Protein AF-A0A936PVN2-F1 (afdb_monomer_lite)

Secondary structure (DSSP, 8-state):
--HHHHHHHHHT--HHHHHHHHHHHHHHGGGHHHHHHHHHHHHHT-HHHHTT-S-HHHHHHHHHHHHHHHHHHHH---SHHHHHHHHHHHHHHHHHSGGGTGGG-S-PPPP------PPPPPPPPPP-----------

Foldseek 3Di:
DQPLVVVCVVVVNDPVNLVVLQVCLVVCLVCLLVVLVVVVVVQVVQPLQPVLDPDVVRSVVVSVVSSVVVSDVRNDDSDSVVVVVVVVVVVCCVVRHDVVRVPPDDDDDPDPDDDDDDDDDDDDDDDDDDDDDDDDDD

pLDDT: mean 78.58, std 23.2, range [35.94, 98.25]

Sequence (138 aa):
MDTIREMMDYVGFGAADGEALQALLPFADPVLPMIADRFYEAIDRSPGARRVFVNDAQIQRLKVSMQIWLRQLLEGPWDTAYWERRRSIGRTHVRGGPARALHVHRHEPPARGARGHRPQEPPRRARLGHLPRRRPGV

Radius of gyration: 30.16 Å; chains: 1; bounding box: 71×82×43 Å

Structure (mmCIF, N/CA/C/O backbone):
data_AF-A0A936PVN2-F1
#
_entry.id   AF-A0A936PVN2-F1
#
loop_
_atom_site.group_PDB
_atom_site.id
_atom_site.type_symbol
_atom_site.label_atom_id
_atom_site.label_alt_id
_atom_site.label_comp_id
_atom_site.label_asym_id
_atom_site.label_entity_id
_atom_site.label_seq_id
_atom_site.pdbx_PDB_ins_code
_atom_site.Cartn_x
_atom_site.Cartn_y
_atom_site.Cartn_z
_atom_site.occupancy
_atom_site.B_iso_or_equiv
_atom_site.auth_seq_id
_atom_site.auth_comp_id
_atom_site.auth_asym_id
_atom_site.auth_atom_id
_atom_site.pdbx_PDB_model_num
ATOM 1 N N . MET A 1 1 ? 20.745 -16.272 -3.407 1.00 52.84 1 MET A N 1
ATOM 2 C CA . MET A 1 1 ? 19.656 -15.960 -4.352 1.00 52.84 1 MET A CA 1
ATOM 3 C C . MET A 1 1 ? 18.745 -14.953 -3.682 1.00 52.84 1 MET A C 1
ATOM 5 O O . MET A 1 1 ? 18.506 -15.094 -2.490 1.00 52.84 1 MET A O 1
ATOM 9 N N . ASP A 1 2 ? 18.357 -13.894 -4.389 1.00 80.81 2 ASP A N 1
ATOM 10 C CA . ASP A 1 2 ? 17.488 -12.848 -3.837 1.00 80.81 2 ASP A CA 1
ATOM 11 C C . ASP A 1 2 ? 16.061 -13.404 -3.682 1.00 80.81 2 ASP A C 1
ATOM 13 O O . ASP A 1 2 ? 15.452 -13.795 -4.677 1.00 80.81 2 ASP A O 1
ATOM 17 N N . THR A 1 3 ? 15.551 -13.494 -2.446 1.00 86.88 3 THR A N 1
ATOM 18 C CA . THR A 1 3 ? 14.269 -14.152 -2.117 1.00 86.88 3 THR A CA 1
ATOM 19 C C . THR A 1 3 ? 13.093 -13.585 -2.912 1.00 86.88 3 THR A C 1
ATOM 21 O O . THR A 1 3 ? 12.183 -14.331 -3.259 1.00 86.88 3 THR A O 1
ATOM 24 N N . ILE A 1 4 ? 13.097 -12.284 -3.232 1.00 91.75 4 ILE A N 1
ATOM 25 C CA . ILE A 1 4 ? 12.015 -11.696 -4.033 1.00 91.75 4 ILE A CA 1
ATOM 26 C C . ILE A 1 4 ? 12.046 -12.198 -5.482 1.00 91.75 4 ILE A C 1
ATOM 28 O O . ILE A 1 4 ? 10.992 -12.489 -6.038 1.00 91.75 4 ILE A O 1
ATOM 32 N N . ARG A 1 5 ? 13.236 -12.362 -6.074 1.00 92.00 5 ARG A N 1
ATOM 33 C CA . ARG A 1 5 ? 13.387 -12.856 -7.448 1.00 92.00 5 ARG A CA 1
ATOM 34 C C . ARG A 1 5 ? 12.884 -14.290 -7.567 1.00 92.00 5 ARG A C 1
ATOM 36 O O . ARG A 1 5 ? 12.086 -14.570 -8.445 1.00 92.00 5 ARG A O 1
ATOM 43 N N . GLU A 1 6 ? 13.251 -15.149 -6.617 1.00 92.62 6 GLU A N 1
ATOM 44 C CA . GLU A 1 6 ? 12.747 -16.529 -6.553 1.00 92.62 6 GLU A CA 1
ATOM 45 C C . GLU A 1 6 ? 11.211 -16.579 -6.478 1.00 92.62 6 GLU A C 1
ATOM 47 O O . GLU A 1 6 ? 10.575 -17.372 -7.168 1.00 92.62 6 GLU A O 1
ATOM 52 N N . MET A 1 7 ? 10.596 -15.702 -5.678 1.00 93.25 7 MET A N 1
ATOM 53 C CA . MET A 1 7 ? 9.137 -15.622 -5.582 1.00 93.25 7 MET A CA 1
ATOM 54 C C . MET A 1 7 ? 8.480 -15.112 -6.866 1.00 93.25 7 MET A C 1
ATOM 56 O O . MET A 1 7 ? 7.418 -15.613 -7.226 1.00 93.25 7 MET A O 1
ATOM 60 N N . MET A 1 8 ? 9.078 -14.124 -7.536 1.00 94.88 8 MET A N 1
ATOM 61 C CA . MET A 1 8 ? 8.578 -13.620 -8.817 1.00 94.88 8 MET A CA 1
ATOM 62 C C . MET A 1 8 ? 8.657 -14.679 -9.904 1.00 94.88 8 MET A C 1
ATOM 64 O O . MET A 1 8 ? 7.657 -14.917 -10.574 1.00 94.88 8 MET A O 1
ATOM 68 N N . ASP A 1 9 ? 9.797 -15.360 -10.009 1.00 95.69 9 ASP A N 1
ATOM 69 C CA . ASP A 1 9 ? 9.999 -16.452 -10.957 1.00 95.69 9 ASP A CA 1
ATOM 70 C C . ASP A 1 9 ? 8.971 -17.568 -10.711 1.00 95.69 9 ASP A C 1
ATOM 72 O O . ASP A 1 9 ? 8.356 -18.069 -11.651 1.00 95.69 9 ASP A O 1
ATOM 76 N N . TYR A 1 10 ? 8.708 -17.905 -9.442 1.00 96.00 10 TYR A N 1
ATOM 77 C CA . TYR A 1 10 ? 7.708 -18.907 -9.065 1.00 96.00 10 TYR A CA 1
ATOM 78 C C . TYR A 1 10 ? 6.279 -18.546 -9.505 1.00 96.00 10 TYR A C 1
ATOM 80 O O . TYR A 1 10 ? 5.533 -19.429 -9.927 1.00 96.00 10 TYR A O 1
ATOM 88 N N . VAL A 1 11 ? 5.879 -17.272 -9.412 1.00 95.81 11 VAL A N 1
ATOM 89 C CA . VAL A 1 11 ? 4.540 -16.820 -9.847 1.00 95.81 11 VAL A CA 1
ATOM 90 C C . VAL A 1 11 ? 4.499 -16.354 -11.306 1.00 95.81 11 VAL A C 1
ATOM 92 O O . VAL A 1 11 ? 3.442 -15.933 -11.770 1.00 95.81 11 VAL A O 1
ATOM 95 N N . GLY A 1 12 ? 5.622 -16.427 -12.026 1.00 96.88 12 GLY A N 1
ATOM 96 C CA . GLY A 1 12 ? 5.741 -15.978 -13.412 1.00 96.88 12 GLY A CA 1
ATOM 97 C C . GLY A 1 12 ? 5.653 -14.461 -13.595 1.00 96.88 12 GLY A C 1
ATOM 98 O O . GLY A 1 12 ? 5.274 -14.019 -14.672 1.00 96.88 12 GLY A O 1
ATOM 99 N N . PHE A 1 13 ? 5.973 -13.672 -12.565 1.00 96.44 13 PHE A N 1
ATOM 100 C CA . PHE A 1 13 ? 5.954 -12.211 -12.641 1.00 96.44 13 PHE A CA 1
ATOM 101 C C . PHE A 1 13 ? 7.220 -11.691 -13.329 1.00 96.44 13 PHE A C 1
ATOM 103 O O . PHE A 1 13 ? 8.329 -11.901 -12.835 1.00 96.44 13 PHE A O 1
ATOM 110 N N . GLY A 1 14 ? 7.054 -10.983 -14.445 1.00 95.88 14 GLY A N 1
ATOM 111 C CA . GLY A 1 14 ? 8.147 -10.443 -15.248 1.00 95.88 14 GLY A CA 1
ATOM 112 C C . GLY A 1 14 ? 7.994 -8.963 -15.601 1.00 95.88 14 GLY A C 1
ATOM 113 O O . GLY A 1 14 ? 7.143 -8.241 -15.082 1.00 95.88 14 GLY A O 1
ATOM 114 N N . ALA A 1 15 ? 8.845 -8.498 -16.520 1.00 95.75 15 ALA A N 1
ATOM 115 C CA . ALA A 1 15 ? 8.864 -7.100 -16.956 1.00 95.75 15 ALA A CA 1
ATOM 116 C C . ALA A 1 15 ? 7.520 -6.646 -17.553 1.00 95.75 15 ALA A C 1
ATOM 118 O O . ALA A 1 15 ? 7.043 -5.566 -17.218 1.00 95.75 15 ALA A O 1
ATOM 119 N N . ALA A 1 16 ? 6.879 -7.496 -18.363 1.00 97.62 16 ALA A N 1
ATOM 120 C CA . ALA A 1 16 ? 5.597 -7.187 -18.997 1.00 97.62 16 ALA A CA 1
ATOM 121 C C . ALA A 1 16 ? 4.461 -6.973 -17.979 1.00 97.62 16 ALA A C 1
ATOM 123 O O . ALA A 1 16 ? 3.627 -6.088 -18.167 1.00 97.62 16 ALA A O 1
ATOM 124 N N . ASP A 1 17 ? 4.440 -7.735 -16.879 1.00 97.94 17 ASP A N 1
ATOM 125 C CA . ASP A 1 17 ? 3.473 -7.525 -15.795 1.00 97.94 17 ASP A CA 1
ATOM 126 C C . ASP A 1 17 ? 3.706 -6.176 -15.120 1.00 97.94 17 ASP A C 1
ATOM 128 O O . ASP A 1 17 ? 2.764 -5.432 -14.847 1.00 97.94 17 ASP A O 1
ATOM 132 N N . GLY A 1 18 ? 4.975 -5.837 -14.890 1.00 97.50 18 GLY A N 1
ATOM 133 C CA . GLY A 1 18 ? 5.350 -4.552 -14.327 1.00 97.50 18 GLY A CA 1
ATOM 134 C C . GLY A 1 18 ? 4.924 -3.371 -15.201 1.00 97.50 18 GLY A C 1
ATOM 135 O O . GLY A 1 18 ? 4.306 -2.427 -14.711 1.00 97.50 18 GLY A O 1
ATOM 136 N N . GLU A 1 19 ? 5.179 -3.455 -16.505 1.00 98.06 19 GLU A N 1
ATOM 137 C CA . GLU A 1 19 ? 4.737 -2.458 -17.485 1.00 98.06 19 GLU A CA 1
ATOM 138 C C . GLU A 1 19 ? 3.209 -2.322 -17.501 1.00 98.06 19 GLU A C 1
ATOM 140 O O . GLU A 1 19 ? 2.686 -1.206 -17.490 1.00 98.06 19 GLU A O 1
ATOM 145 N N . ALA A 1 20 ? 2.475 -3.439 -17.457 1.00 98.25 20 ALA A N 1
ATOM 146 C CA . ALA A 1 20 ? 1.016 -3.427 -17.405 1.00 98.25 20 ALA A CA 1
ATOM 147 C C . ALA A 1 20 ? 0.481 -2.766 -16.122 1.00 98.25 20 ALA A C 1
ATOM 149 O O . ALA A 1 20 ? -0.472 -1.984 -16.174 1.00 98.25 20 ALA A O 1
ATOM 150 N N . LEU A 1 21 ? 1.102 -3.036 -14.970 1.00 98.25 21 LEU A N 1
ATOM 151 C CA . LEU A 1 21 ? 0.740 -2.412 -13.695 1.00 98.25 21 LEU A CA 1
ATOM 152 C C . LEU A 1 21 ? 1.012 -0.901 -13.699 1.00 98.25 21 LEU A C 1
ATOM 154 O O . LEU A 1 21 ? 0.160 -0.123 -13.263 1.00 98.25 21 LEU A O 1
ATOM 158 N N . GLN A 1 22 ? 2.149 -0.475 -14.246 1.00 98.25 22 GLN A N 1
ATOM 159 C CA . GLN A 1 22 ? 2.482 0.943 -14.386 1.00 98.25 22 GLN A CA 1
ATOM 160 C C . GLN A 1 22 ? 1.543 1.652 -15.367 1.00 98.25 22 GLN A C 1
ATOM 162 O O . GLN A 1 22 ? 1.105 2.768 -15.093 1.00 98.25 22 GLN A O 1
ATOM 167 N N . ALA A 1 23 ? 1.166 0.998 -16.468 1.00 98.25 23 ALA A N 1
ATOM 168 C CA . ALA A 1 23 ? 0.189 1.521 -17.420 1.00 98.25 23 ALA A CA 1
ATOM 169 C C . ALA A 1 23 ? -1.220 1.654 -16.813 1.00 98.25 23 ALA A C 1
ATOM 171 O O . ALA A 1 23 ? -1.981 2.537 -17.208 1.00 98.25 23 ALA A O 1
ATOM 172 N N . LEU A 1 24 ? -1.570 0.814 -15.832 1.00 98.06 24 LEU A N 1
ATOM 173 C CA . LEU A 1 24 ? -2.832 0.906 -15.095 1.00 98.06 24 LEU A CA 1
ATOM 174 C C . LEU A 1 24 ? -2.851 2.075 -14.096 1.00 98.06 24 LEU A C 1
ATOM 176 O O . LEU A 1 24 ? -3.917 2.639 -13.838 1.00 98.06 24 LEU A O 1
ATOM 180 N N . LEU A 1 25 ? -1.700 2.448 -13.528 1.00 97.81 25 LEU A N 1
ATOM 181 C CA . LEU A 1 25 ? -1.615 3.419 -12.434 1.00 97.81 25 LEU A CA 1
ATOM 182 C C . LEU A 1 25 ? -2.348 4.750 -12.714 1.00 97.81 25 LEU A C 1
ATOM 184 O O . LEU A 1 25 ? -3.127 5.149 -11.849 1.00 97.81 25 LEU A O 1
ATOM 188 N N . PRO A 1 26 ? -2.212 5.419 -13.878 1.00 98.19 26 PRO A N 1
ATOM 189 C CA . PRO A 1 26 ? -2.923 6.673 -14.155 1.00 98.19 26 PRO A CA 1
ATOM 190 C C . PRO A 1 26 ? -4.452 6.559 -14.087 1.00 98.19 26 PRO A C 1
ATOM 192 O O . PRO A 1 26 ? -5.129 7.530 -13.756 1.00 98.19 26 PRO A O 1
ATOM 195 N N . PHE A 1 27 ? -5.002 5.377 -14.379 1.00 97.94 27 PHE A N 1
ATOM 196 C CA . PHE A 1 27 ? -6.441 5.110 -14.309 1.00 97.94 27 PHE A CA 1
ATOM 197 C C . PHE A 1 27 ? -6.882 4.700 -12.902 1.00 97.94 27 PHE A C 1
ATOM 199 O O . PHE A 1 27 ? -7.999 5.005 -12.486 1.00 97.94 27 PHE A O 1
ATOM 206 N N . ALA A 1 28 ? -6.014 4.004 -12.165 1.00 97.25 28 ALA A N 1
ATOM 207 C CA . ALA A 1 28 ? -6.298 3.540 -10.814 1.00 97.25 28 ALA A CA 1
ATOM 208 C C . ALA A 1 28 ? -6.145 4.648 -9.761 1.00 97.25 28 ALA A C 1
ATOM 210 O O . ALA A 1 28 ? -6.918 4.685 -8.805 1.00 97.25 28 ALA A O 1
ATOM 211 N N . ASP A 1 29 ? -5.180 5.555 -9.924 1.00 97.62 29 ASP A N 1
ATOM 212 C CA . ASP A 1 29 ? -4.828 6.567 -8.922 1.00 97.62 29 ASP A CA 1
ATOM 213 C C . ASP A 1 29 ? -6.025 7.422 -8.454 1.00 97.62 29 ASP A C 1
ATOM 215 O O . ASP A 1 29 ? -6.241 7.517 -7.242 1.00 97.62 29 ASP A O 1
ATOM 219 N N . PRO A 1 30 ? -6.894 7.941 -9.352 1.00 98.25 30 PRO A N 1
ATOM 220 C CA . PRO A 1 30 ? -8.053 8.736 -8.943 1.00 98.25 30 PRO A CA 1
ATOM 221 C C . PRO A 1 30 ? -9.090 7.952 -8.125 1.00 98.25 30 PRO A C 1
ATOM 223 O O . PRO A 1 30 ? -9.879 8.552 -7.397 1.00 98.25 30 PRO A O 1
ATOM 226 N N . VAL A 1 31 ? -9.113 6.617 -8.238 1.00 97.88 31 VAL A N 1
ATOM 227 C CA . VAL A 1 31 ? -10.097 5.754 -7.563 1.00 97.88 31 VAL A CA 1
ATOM 228 C C . VAL A 1 31 ? -9.551 5.065 -6.309 1.00 97.88 31 VAL A C 1
ATOM 230 O O . VAL A 1 31 ? -10.332 4.482 -5.555 1.00 97.88 31 VAL A O 1
ATOM 233 N N . LEU A 1 32 ? -8.247 5.162 -6.017 1.00 97.69 32 LEU A N 1
ATOM 234 C CA . LEU A 1 32 ? -7.658 4.587 -4.798 1.00 97.69 32 LEU A CA 1
ATOM 235 C C . LEU A 1 32 ? -8.324 5.073 -3.498 1.00 97.69 32 LEU A C 1
ATOM 237 O O . LEU A 1 32 ? -8.535 4.231 -2.617 1.00 97.69 32 LEU A O 1
ATOM 241 N N . PRO A 1 33 ? -8.707 6.362 -3.342 1.00 98.00 33 PRO A N 1
ATOM 242 C CA . PRO A 1 33 ? -9.424 6.811 -2.150 1.00 98.00 33 PRO A CA 1
ATOM 243 C C . PRO A 1 33 ? -10.739 6.056 -1.943 1.00 98.00 33 PRO A C 1
ATOM 245 O O . PRO A 1 33 ? -10.992 5.550 -0.850 1.00 98.00 33 PRO A O 1
ATOM 248 N N . MET A 1 34 ? -11.518 5.871 -3.015 1.00 98.06 34 MET A N 1
ATOM 249 C CA . MET A 1 34 ? -12.762 5.100 -2.974 1.00 98.06 34 MET A CA 1
ATOM 250 C C . MET A 1 34 ? -12.502 3.640 -2.581 1.00 98.06 34 MET A C 1
ATOM 252 O O . MET A 1 34 ? -13.241 3.085 -1.772 1.00 98.06 34 MET A O 1
ATOM 256 N N . ILE A 1 35 ? -11.454 3.006 -3.117 1.00 97.75 35 ILE A N 1
ATOM 257 C CA . ILE A 1 35 ? -11.094 1.625 -2.753 1.00 97.75 35 ILE A CA 1
ATOM 258 C C . ILE A 1 35 ? -10.768 1.531 -1.256 1.00 97.75 35 ILE A C 1
ATOM 260 O O . ILE A 1 35 ? -11.262 0.628 -0.575 1.00 97.75 35 ILE A O 1
ATOM 264 N N . ALA A 1 36 ? -9.980 2.470 -0.727 1.00 97.12 36 ALA A N 1
ATOM 265 C CA . ALA A 1 36 ? -9.648 2.514 0.694 1.00 97.12 36 ALA A CA 1
ATOM 266 C C . ALA A 1 36 ? -10.900 2.713 1.564 1.00 97.12 36 ALA A C 1
ATOM 268 O O . ALA A 1 36 ? -11.055 2.033 2.579 1.00 97.12 36 ALA A O 1
ATOM 269 N N . ASP A 1 37 ? -11.825 3.582 1.157 1.00 97.25 37 ASP A N 1
ATOM 270 C CA . ASP A 1 37 ? -13.091 3.772 1.863 1.00 97.25 37 ASP A CA 1
ATOM 271 C C . ASP A 1 37 ? -13.924 2.490 1.897 1.00 97.25 37 ASP A C 1
ATOM 273 O O . ASP A 1 37 ? -14.303 2.039 2.980 1.00 97.25 37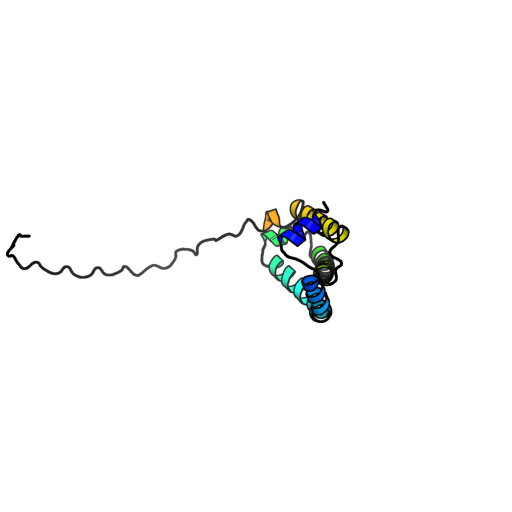 ASP A O 1
ATOM 277 N N . ARG A 1 38 ? -14.121 1.839 0.744 1.00 97.38 38 ARG A N 1
ATOM 278 C CA . ARG A 1 38 ? -14.863 0.572 0.652 1.00 97.38 38 ARG A CA 1
ATOM 279 C C . ARG A 1 38 ? -14.239 -0.542 1.486 1.00 97.38 38 ARG A C 1
ATOM 281 O O . ARG A 1 38 ? -14.964 -1.343 2.077 1.00 97.38 38 ARG A O 1
ATOM 288 N N . PHE A 1 39 ? -12.911 -0.591 1.562 1.00 95.62 39 PHE A N 1
ATOM 289 C CA . PHE A 1 39 ? -12.201 -1.553 2.399 1.00 95.62 39 PHE A CA 1
ATOM 290 C C . PHE A 1 39 ? -12.527 -1.365 3.889 1.00 95.62 39 PHE A C 1
ATOM 292 O O . PHE A 1 39 ? -12.861 -2.332 4.575 1.00 95.62 39 PHE A O 1
ATOM 299 N N . TYR A 1 40 ? -12.488 -0.128 4.395 1.00 95.00 40 TYR A N 1
ATOM 300 C CA . TYR A 1 40 ? -12.801 0.140 5.803 1.00 95.00 40 TYR A CA 1
ATOM 301 C C . TYR A 1 40 ? -14.300 0.053 6.117 1.00 95.00 40 TYR A C 1
ATOM 303 O O . TYR A 1 40 ? -14.648 -0.441 7.185 1.00 95.00 40 TYR A O 1
ATOM 311 N N . GLU A 1 41 ? -15.188 0.389 5.174 1.00 94.62 41 GLU A N 1
ATOM 312 C CA . GLU A 1 41 ? -16.627 0.103 5.305 1.00 94.62 41 GLU A CA 1
ATOM 313 C C . GLU A 1 41 ? -16.891 -1.396 5.517 1.00 94.62 41 GLU A C 1
ATOM 315 O O . GLU A 1 41 ? -17.761 -1.777 6.299 1.00 94.62 41 GLU A O 1
ATOM 320 N N . ALA A 1 42 ? -16.158 -2.269 4.817 1.00 92.31 42 ALA A N 1
ATOM 321 C CA . ALA A 1 42 ? -16.291 -3.714 4.984 1.00 92.31 42 ALA A CA 1
ATOM 322 C C . ALA A 1 42 ? -15.787 -4.188 6.358 1.00 92.31 42 ALA A C 1
ATOM 324 O O . ALA A 1 42 ? -16.385 -5.083 6.957 1.00 92.31 42 ALA A O 1
ATOM 325 N N . ILE A 1 43 ? -14.724 -3.569 6.880 1.00 91.06 43 ILE A N 1
ATOM 326 C CA . ILE A 1 43 ? -14.207 -3.829 8.230 1.00 91.06 43 ILE A CA 1
ATOM 327 C C . ILE A 1 43 ? -15.222 -3.427 9.300 1.00 91.06 43 ILE A C 1
ATOM 329 O O . ILE A 1 43 ? -15.438 -4.197 10.234 1.00 91.06 43 ILE A O 1
ATOM 333 N N . ASP A 1 44 ? -15.861 -2.264 9.165 1.00 89.94 44 ASP A N 1
ATOM 334 C CA . ASP A 1 44 ? -16.840 -1.769 10.141 1.00 89.94 44 ASP A CA 1
ATOM 335 C C . ASP A 1 44 ? -18.055 -2.702 10.269 1.00 89.94 44 ASP A C 1
ATOM 337 O O . ASP A 1 44 ? -18.628 -2.840 11.350 1.00 89.94 44 ASP A O 1
ATOM 341 N N . ARG A 1 45 ? -18.404 -3.426 9.197 1.00 90.62 45 ARG A N 1
ATOM 342 C CA . ARG A 1 45 ? -19.465 -4.451 9.206 1.00 90.62 45 ARG A CA 1
ATOM 343 C C . ARG A 1 45 ? -19.071 -5.738 9.937 1.00 90.62 45 ARG A C 1
ATOM 345 O O . ARG A 1 45 ? -19.931 -6.583 10.170 1.00 90.62 45 ARG A O 1
ATOM 352 N N . SER A 1 46 ? -17.798 -5.916 10.289 1.00 88.94 46 SER A N 1
ATOM 353 C CA . SER A 1 46 ? -17.296 -7.077 11.024 1.00 88.94 46 SER A CA 1
ATOM 354 C C . SER A 1 46 ? -16.854 -6.662 12.431 1.00 88.94 46 SER A C 1
ATOM 356 O O . SER A 1 46 ? -15.754 -6.129 12.600 1.00 88.94 46 SER A O 1
ATOM 358 N N . PRO A 1 47 ? -17.643 -6.960 13.483 1.00 87.06 47 PRO A N 1
ATOM 359 C CA . PRO A 1 47 ? -17.284 -6.599 14.854 1.00 87.06 47 PRO A CA 1
ATOM 360 C C . PRO A 1 47 ? -15.911 -7.139 15.279 1.00 87.06 47 PRO A C 1
ATOM 362 O O . PRO A 1 47 ? -15.151 -6.449 15.955 1.00 87.06 47 PRO A O 1
ATOM 365 N N . GLY A 1 48 ? -15.558 -8.356 14.849 1.00 86.88 48 GLY A N 1
ATOM 366 C CA . GLY A 1 48 ? -14.247 -8.952 15.112 1.00 86.88 48 GLY A CA 1
ATOM 367 C C . GLY A 1 48 ? -13.103 -8.137 14.507 1.00 86.88 48 GLY A C 1
ATOM 368 O O . GLY A 1 48 ? -12.137 -7.828 15.205 1.00 86.88 48 GLY A O 1
ATOM 369 N N . ALA A 1 49 ? -13.225 -7.741 13.237 1.00 85.56 49 ALA A N 1
ATOM 370 C CA . ALA A 1 49 ? -12.218 -6.925 12.564 1.00 85.56 49 ALA A CA 1
ATOM 371 C C . ALA A 1 49 ? -12.153 -5.503 13.144 1.00 85.56 49 ALA A C 1
ATOM 373 O O . ALA A 1 49 ? -11.060 -4.988 13.380 1.00 85.56 49 ALA A O 1
ATOM 374 N N . ARG A 1 50 ? -13.302 -4.888 13.454 1.00 88.38 50 ARG A N 1
ATOM 375 C CA . ARG A 1 50 ? -13.376 -3.528 14.004 1.00 88.38 50 ARG A CA 1
ATOM 376 C C . ARG A 1 50 ? -12.684 -3.382 15.363 1.00 88.38 50 ARG A C 1
ATOM 378 O O . ARG A 1 50 ? -12.136 -2.318 15.655 1.00 88.38 50 ARG A O 1
ATOM 385 N N . ARG A 1 51 ? -12.661 -4.446 16.175 1.00 89.12 51 ARG A N 1
ATOM 386 C CA . ARG A 1 51 ? -11.995 -4.481 17.494 1.00 89.12 51 ARG A CA 1
ATOM 387 C C . ARG A 1 51 ? -10.472 -4.356 17.438 1.00 89.12 51 ARG A C 1
ATOM 389 O O . ARG A 1 51 ? -9.860 -4.106 18.470 1.00 89.12 51 ARG A O 1
ATOM 396 N N . VAL A 1 52 ? -9.861 -4.527 16.266 1.00 88.56 52 VAL A N 1
ATOM 397 C CA . VAL A 1 52 ? -8.419 -4.305 16.068 1.00 88.56 52 VAL A CA 1
ATOM 398 C C . VAL A 1 52 ? -8.063 -2.814 16.168 1.00 88.56 52 VAL A C 1
ATOM 400 O O . VAL A 1 52 ? -6.924 -2.469 16.482 1.00 88.56 52 VAL A O 1
ATOM 403 N N . PHE A 1 53 ? -9.026 -1.921 15.925 1.00 90.31 53 PHE A N 1
ATOM 404 C CA . PHE A 1 53 ? -8.803 -0.478 15.889 1.00 90.31 53 PHE A CA 1
ATOM 405 C C . PHE A 1 53 ? -9.228 0.188 17.197 1.00 90.31 53 PHE A C 1
ATOM 407 O O . PHE A 1 53 ? -10.315 -0.062 17.717 1.00 90.31 53 PHE A O 1
ATOM 414 N N . VAL A 1 54 ? -8.381 1.088 17.692 1.00 91.19 54 VAL A N 1
ATOM 415 C CA . VAL A 1 54 ? -8.580 1.831 18.941 1.00 91.19 54 VAL A CA 1
ATOM 416 C C . VAL A 1 54 ? -9.690 2.869 18.790 1.00 91.19 54 VAL A C 1
ATOM 418 O O . VAL A 1 54 ? -10.539 2.999 19.665 1.00 91.19 54 VAL A O 1
ATOM 421 N N . ASN A 1 55 ? -9.688 3.624 17.690 1.00 91.69 55 ASN A N 1
ATOM 422 C CA . ASN A 1 55 ? -10.656 4.688 17.428 1.00 91.69 55 ASN A CA 1
ATOM 423 C C . ASN A 1 55 ? -10.733 5.033 15.933 1.00 91.69 55 ASN A C 1
ATOM 425 O O . ASN A 1 55 ? -9.888 4.618 15.138 1.00 91.69 55 ASN A O 1
ATOM 429 N N . ASP A 1 56 ? -11.727 5.837 15.559 1.00 93.38 56 ASP A N 1
ATOM 430 C CA . ASP A 1 56 ? -11.953 6.228 14.162 1.00 93.38 56 ASP A CA 1
ATOM 431 C C . ASP A 1 56 ? -10.826 7.111 13.615 1.00 93.38 56 ASP A C 1
ATOM 433 O O . ASP A 1 56 ? -10.473 7.013 12.442 1.00 93.38 56 ASP A O 1
ATOM 437 N N . ALA A 1 57 ? -10.175 7.913 14.464 1.00 95.00 57 ALA A N 1
ATOM 438 C CA . ALA A 1 57 ? -9.016 8.703 14.054 1.00 95.00 57 ALA A CA 1
ATOM 439 C C . ALA A 1 57 ? -7.854 7.812 13.572 1.00 95.00 57 ALA A C 1
ATOM 441 O O . ALA A 1 57 ? -7.138 8.177 12.638 1.00 95.00 57 ALA A O 1
ATOM 442 N N . GLN A 1 58 ? -7.664 6.630 14.174 1.00 94.50 58 GLN A N 1
ATOM 443 C CA . GLN A 1 58 ? -6.713 5.632 13.682 1.00 94.50 58 GLN A CA 1
ATOM 444 C C . GLN A 1 58 ? -7.119 5.121 12.297 1.00 94.50 58 GLN A C 1
ATOM 446 O O . GLN A 1 58 ? -6.261 5.037 11.421 1.00 94.50 58 GLN A O 1
ATOM 451 N N . ILE A 1 59 ? -8.403 4.827 12.080 1.00 94.38 59 ILE A N 1
ATOM 452 C CA . ILE A 1 59 ? -8.922 4.363 10.786 1.00 94.38 59 ILE A CA 1
ATOM 453 C C . ILE A 1 59 ? -8.664 5.404 9.692 1.00 94.38 59 ILE A C 1
ATOM 455 O O . ILE A 1 59 ? -8.132 5.052 8.643 1.00 94.38 59 ILE A O 1
ATOM 459 N N . GLN A 1 60 ? -8.937 6.687 9.947 1.00 95.56 60 GLN A N 1
ATOM 460 C CA . GLN A 1 60 ? -8.694 7.749 8.962 1.00 95.56 60 GLN A CA 1
ATOM 461 C C . GLN A 1 60 ? -7.214 7.852 8.561 1.00 95.56 60 GLN A C 1
ATOM 463 O O . GLN A 1 60 ? -6.895 7.954 7.378 1.00 95.56 60 GLN A O 1
ATOM 468 N N . ARG A 1 61 ? -6.280 7.735 9.517 1.00 96.12 61 ARG A N 1
ATOM 469 C CA . ARG A 1 61 ? -4.839 7.696 9.197 1.00 96.12 61 ARG A CA 1
ATOM 470 C C . ARG A 1 61 ? -4.455 6.451 8.396 1.00 96.12 61 ARG A C 1
ATOM 472 O O . ARG A 1 61 ? -3.620 6.524 7.492 1.00 96.12 61 ARG A O 1
ATOM 479 N N . LEU A 1 62 ? -5.054 5.305 8.715 1.00 95.56 62 LEU A N 1
ATOM 480 C CA . LEU A 1 62 ? -4.776 4.063 8.004 1.00 95.56 62 LEU A CA 1
ATOM 481 C C . LEU A 1 62 ? -5.373 4.040 6.591 1.00 95.56 62 LEU A C 1
ATOM 483 O O . LEU A 1 62 ? -4.760 3.440 5.716 1.00 95.56 62 LEU A O 1
ATOM 487 N N . LYS A 1 63 ? -6.481 4.744 6.323 1.00 96.69 63 LYS A N 1
ATOM 488 C CA . LYS A 1 63 ? -6.993 4.957 4.957 1.00 96.69 63 LYS A CA 1
ATOM 489 C C . LYS A 1 63 ? -5.954 5.621 4.058 1.00 96.69 63 LYS A C 1
ATOM 491 O O . LYS A 1 63 ? -5.716 5.141 2.955 1.00 96.69 63 LYS A O 1
ATOM 496 N N . VAL A 1 64 ? -5.272 6.657 4.548 1.00 97.38 64 VAL A N 1
ATOM 497 C CA . VAL A 1 64 ? -4.176 7.310 3.807 1.00 97.38 64 VAL A CA 1
ATOM 498 C C . VAL A 1 64 ? -3.028 6.328 3.564 1.00 97.38 64 VAL A C 1
ATOM 500 O O . VAL A 1 64 ? -2.530 6.202 2.448 1.00 97.38 64 VAL A O 1
ATOM 503 N N . SER A 1 65 ? -2.646 5.564 4.592 1.00 96.25 65 SER A N 1
ATOM 504 C CA . SER A 1 65 ? -1.600 4.540 4.460 1.00 96.25 65 SER A CA 1
ATOM 505 C C . SER A 1 65 ? -1.986 3.430 3.471 1.00 96.25 65 SER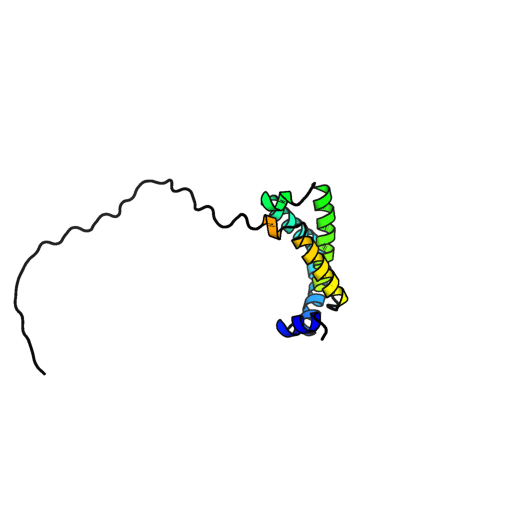 A C 1
ATOM 507 O O . SER A 1 65 ? -1.127 2.941 2.742 1.00 96.25 65 SER A O 1
ATOM 509 N N . MET A 1 66 ? -3.268 3.054 3.410 1.00 97.06 66 MET A N 1
ATOM 510 C CA . MET A 1 66 ? -3.809 2.078 2.462 1.00 97.06 66 MET A CA 1
ATOM 511 C C . MET A 1 66 ? -3.729 2.592 1.023 1.00 97.06 66 MET A C 1
ATOM 513 O O . MET A 1 66 ? -3.312 1.848 0.144 1.00 97.06 66 MET A O 1
ATOM 517 N N . GLN A 1 67 ? -4.059 3.862 0.779 1.00 97.75 67 GLN A N 1
ATOM 518 C CA . GLN A 1 67 ? -3.928 4.470 -0.551 1.00 97.75 67 GLN A CA 1
ATOM 519 C C . GLN A 1 67 ? -2.472 4.454 -1.030 1.00 97.75 67 GLN A C 1
ATOM 521 O O . GLN A 1 67 ? -2.191 3.997 -2.135 1.00 97.75 67 GLN A O 1
ATOM 526 N N . ILE A 1 68 ? -1.535 4.860 -0.166 1.00 96.62 68 ILE A N 1
ATOM 527 C CA . ILE A 1 68 ? -0.095 4.802 -0.461 1.00 96.62 68 ILE A CA 1
ATOM 528 C C . ILE A 1 68 ? 0.336 3.358 -0.745 1.00 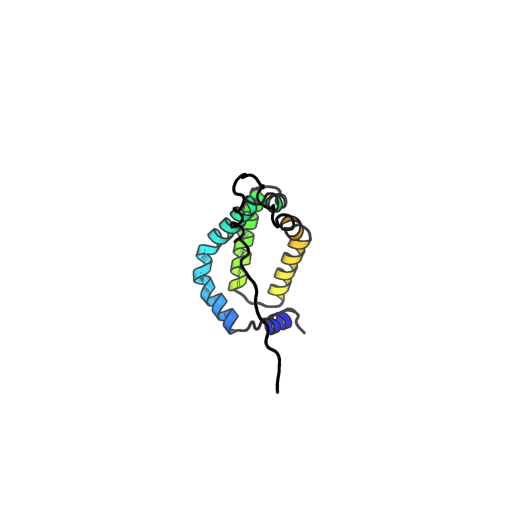96.62 68 ILE A C 1
ATOM 530 O O . ILE A 1 68 ? 1.087 3.099 -1.685 1.00 96.62 68 ILE A O 1
ATOM 534 N N . TRP A 1 69 ? -0.145 2.404 0.056 1.00 96.81 69 TRP A N 1
ATOM 535 C CA . TRP A 1 69 ? 0.159 0.989 -0.129 1.00 96.81 69 TRP A CA 1
ATOM 536 C C . TRP A 1 69 ? -0.347 0.462 -1.476 1.00 96.81 69 TRP A C 1
ATOM 538 O O . TRP A 1 69 ? 0.436 -0.190 -2.167 1.00 96.81 69 TRP A O 1
ATOM 548 N N . LEU A 1 70 ? -1.593 0.778 -1.856 1.00 97.50 70 LEU A N 1
ATOM 549 C CA . LEU A 1 70 ? -2.208 0.399 -3.133 1.00 97.50 70 LEU A CA 1
ATOM 550 C C . LEU A 1 70 ? -1.443 0.990 -4.318 1.00 97.50 70 LEU A C 1
ATOM 552 O O . LEU A 1 70 ? -1.082 0.254 -5.231 1.00 97.50 70 LEU A O 1
ATOM 556 N N . ARG A 1 71 ? -1.125 2.289 -4.274 1.00 97.62 71 ARG A N 1
ATOM 557 C CA . ARG A 1 71 ? -0.331 2.964 -5.310 1.00 97.62 71 ARG A CA 1
ATOM 558 C C . ARG A 1 71 ? 1.015 2.272 -5.530 1.00 97.62 71 ARG A C 1
ATOM 560 O O . ARG A 1 71 ? 1.361 1.938 -6.658 1.00 97.62 71 ARG A O 1
ATOM 567 N N . GLN A 1 72 ? 1.726 1.956 -4.446 1.00 96.06 72 GLN A N 1
ATOM 568 C CA . GLN A 1 72 ? 3.013 1.250 -4.495 1.00 96.06 72 GLN A CA 1
ATOM 569 C C . GLN A 1 72 ? 2.930 -0.167 -5.084 1.00 96.06 72 GLN A C 1
ATOM 571 O O . GLN A 1 72 ? 3.963 -0.719 -5.447 1.00 96.06 72 GLN A O 1
ATOM 576 N N . LEU A 1 73 ? 1.750 -0.803 -5.136 1.00 95.69 73 LEU A N 1
ATOM 577 C CA . LEU A 1 73 ? 1.608 -2.084 -5.840 1.00 95.69 73 LEU A CA 1
ATOM 578 C C . LEU A 1 73 ? 1.765 -1.915 -7.352 1.00 95.69 73 LEU A C 1
ATOM 580 O O . LEU A 1 73 ? 2.237 -2.843 -8.000 1.00 95.69 73 LEU A O 1
ATOM 584 N N . LEU A 1 74 ? 1.360 -0.757 -7.881 1.00 97.56 74 LEU A N 1
ATOM 585 C CA . LEU A 1 74 ? 1.283 -0.482 -9.315 1.00 97.56 74 LEU A CA 1
ATOM 586 C C . LEU A 1 74 ? 2.517 0.256 -9.846 1.00 97.56 74 LEU A C 1
ATOM 588 O O . LEU A 1 74 ? 2.905 0.069 -10.989 1.00 97.56 74 LEU A O 1
ATOM 592 N N . GLU A 1 75 ? 3.122 1.106 -9.018 1.00 95.50 75 GLU A N 1
ATOM 593 C CA . GLU A 1 75 ? 4.194 2.019 -9.433 1.00 95.50 75 GLU A CA 1
ATOM 594 C C . GLU A 1 75 ? 5.562 1.329 -9.589 1.00 95.50 75 GLU A C 1
ATOM 596 O O . GLU A 1 75 ? 6.360 1.712 -10.447 1.00 95.50 75 GLU A O 1
ATOM 601 N N . GLY A 1 76 ? 5.830 0.290 -8.789 1.00 93.00 76 GLY A N 1
ATOM 602 C CA . GLY A 1 76 ? 7.160 -0.319 -8.690 1.00 93.00 76 GLY A CA 1
ATOM 603 C C . GLY A 1 76 ? 8.223 0.656 -8.135 1.00 93.00 76 GLY A C 1
ATOM 604 O O . GLY A 1 76 ? 7.873 1.684 -7.551 1.00 93.00 76 GLY A O 1
ATOM 605 N N . PRO A 1 77 ? 9.528 0.344 -8.273 1.00 94.25 77 PRO A N 1
ATOM 606 C CA . PRO A 1 77 ? 10.064 -0.950 -8.696 1.00 94.25 77 PRO A CA 1
ATOM 607 C C . PRO A 1 77 ? 9.752 -2.054 -7.671 1.00 94.25 77 PRO A C 1
ATOM 609 O O . PRO A 1 77 ? 9.661 -1.804 -6.469 1.00 94.25 77 PRO A O 1
ATOM 612 N N . TRP A 1 78 ? 9.601 -3.295 -8.138 1.00 95.25 78 TRP A N 1
ATOM 613 C CA . TRP A 1 78 ? 9.411 -4.466 -7.273 1.00 95.25 78 TRP A CA 1
ATOM 614 C C . TRP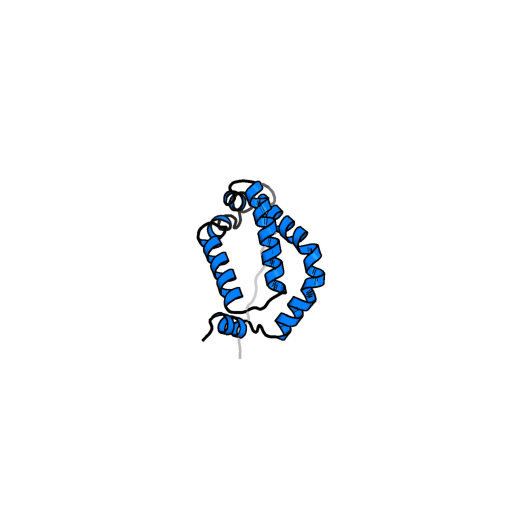 A 1 78 ? 10.767 -5.101 -6.950 1.00 95.25 78 TRP A C 1
ATOM 616 O O . TRP A 1 78 ? 11.120 -6.171 -7.429 1.00 95.25 78 TRP A O 1
ATOM 626 N N . ASP A 1 79 ? 11.569 -4.395 -6.169 1.00 93.31 79 ASP A N 1
ATOM 627 C CA . ASP A 1 79 ? 12.922 -4.804 -5.798 1.00 93.31 79 ASP A CA 1
ATOM 628 C C . ASP A 1 79 ? 12.998 -5.341 -4.356 1.00 93.31 79 ASP A C 1
ATOM 630 O O . ASP A 1 79 ? 11.996 -5.499 -3.651 1.00 93.31 79 ASP A O 1
ATOM 634 N N . THR A 1 80 ? 14.210 -5.620 -3.878 1.00 93.25 80 THR A N 1
ATOM 635 C CA . THR A 1 80 ? 14.436 -6.090 -2.506 1.00 93.25 80 THR A CA 1
ATOM 636 C C . THR A 1 80 ? 13.858 -5.127 -1.456 1.00 93.25 80 THR A C 1
ATOM 638 O O . THR A 1 80 ? 13.294 -5.581 -0.459 1.00 93.25 80 THR A O 1
ATOM 641 N N . ALA A 1 81 ? 13.913 -3.808 -1.680 1.00 93.44 81 ALA A N 1
ATOM 642 C CA . ALA A 1 81 ? 13.371 -2.818 -0.748 1.00 93.44 81 ALA A CA 1
ATOM 643 C C . ALA A 1 81 ? 11.833 -2.851 -0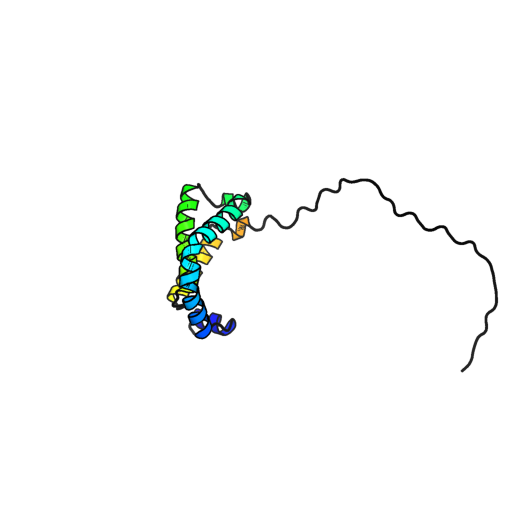.713 1.00 93.44 81 ALA A C 1
ATOM 645 O O . ALA A 1 81 ? 11.224 -2.757 0.363 1.00 93.44 81 ALA A O 1
ATOM 646 N N . TYR A 1 82 ? 11.189 -3.046 -1.869 1.00 94.25 82 TYR A N 1
ATOM 647 C CA . TYR A 1 82 ? 9.758 -3.336 -1.951 1.00 94.25 82 TYR A CA 1
ATOM 648 C C . TYR A 1 82 ? 9.407 -4.587 -1.132 1.00 94.25 82 TYR A C 1
ATOM 650 O O . TYR A 1 82 ? 8.505 -4.542 -0.285 1.00 94.25 82 TYR A O 1
ATOM 658 N N . TRP A 1 83 ? 10.153 -5.682 -1.309 1.00 93.88 83 TRP A N 1
ATOM 659 C CA . TRP A 1 83 ? 9.949 -6.922 -0.554 1.00 93.88 83 TRP A CA 1
ATOM 660 C C . TRP A 1 83 ? 10.066 -6.724 0.954 1.00 93.88 83 TRP A C 1
ATOM 662 O O . TRP A 1 83 ? 9.168 -7.123 1.700 1.00 93.88 83 TRP A O 1
ATOM 672 N N . GLU A 1 84 ? 11.128 -6.077 1.425 1.00 94.56 84 GLU A N 1
ATOM 673 C CA . GLU A 1 84 ? 11.344 -5.837 2.852 1.00 94.56 84 GLU A CA 1
ATOM 674 C C . GLU A 1 84 ? 10.199 -5.039 3.474 1.00 94.56 84 GLU A C 1
ATOM 676 O O . GLU A 1 84 ? 9.718 -5.368 4.568 1.00 94.56 84 GLU A O 1
ATOM 681 N N . ARG A 1 85 ? 9.695 -4.034 2.748 1.00 94.06 85 ARG A N 1
ATOM 682 C CA . ARG A 1 85 ? 8.541 -3.241 3.173 1.00 94.06 85 ARG A CA 1
ATOM 683 C C . ARG A 1 85 ? 7.279 -4.096 3.260 1.00 94.06 85 ARG A C 1
ATOM 685 O O . ARG A 1 85 ? 6.602 -4.063 4.290 1.00 94.06 85 ARG A O 1
ATOM 692 N N . ARG A 1 86 ? 6.972 -4.904 2.237 1.00 94.31 86 ARG A N 1
ATOM 693 C CA . ARG A 1 86 ? 5.802 -5.809 2.238 1.00 94.31 86 ARG A CA 1
ATOM 694 C C . ARG A 1 86 ? 5.897 -6.869 3.336 1.00 94.31 86 ARG A C 1
ATOM 696 O O . ARG A 1 86 ? 4.926 -7.083 4.063 1.00 94.31 86 ARG A O 1
ATOM 703 N N . ARG A 1 87 ? 7.081 -7.443 3.553 1.00 93.38 87 ARG A N 1
ATOM 704 C CA . ARG A 1 87 ? 7.356 -8.387 4.643 1.00 93.38 87 ARG A CA 1
ATOM 705 C C . ARG A 1 87 ? 7.168 -7.744 6.017 1.00 93.38 87 ARG A C 1
ATOM 707 O O . ARG A 1 87 ? 6.584 -8.356 6.912 1.00 93.38 87 ARG A O 1
ATOM 714 N N . SER A 1 88 ? 7.641 -6.511 6.205 1.00 93.44 88 SER A N 1
ATOM 715 C CA . SER A 1 88 ? 7.458 -5.765 7.455 1.00 93.44 88 SER A CA 1
ATOM 716 C C . SER A 1 88 ? 5.977 -5.521 7.757 1.00 93.44 88 SER A C 1
ATOM 718 O O . SER A 1 88 ? 5.514 -5.833 8.855 1.00 93.44 88 SER A O 1
ATOM 720 N N . ILE A 1 89 ? 5.211 -5.078 6.754 1.00 92.38 89 ILE A N 1
ATOM 721 C CA . ILE A 1 89 ? 3.759 -4.890 6.861 1.00 92.38 89 ILE A CA 1
ATOM 722 C C . ILE A 1 89 ? 3.067 -6.209 7.232 1.00 92.38 89 ILE A C 1
ATOM 724 O O . ILE A 1 89 ? 2.253 -6.225 8.157 1.00 92.38 89 ILE A O 1
ATOM 728 N N . GLY A 1 90 ? 3.422 -7.325 6.587 1.00 90.88 90 GLY A N 1
ATOM 729 C CA . GLY A 1 90 ? 2.881 -8.648 6.917 1.00 90.88 90 GLY A CA 1
ATOM 730 C C . GLY A 1 90 ? 3.125 -9.045 8.378 1.00 90.88 90 GLY A C 1
ATOM 731 O O . GLY A 1 90 ? 2.199 -9.465 9.072 1.00 90.88 90 GLY A O 1
ATOM 732 N N . ARG A 1 91 ? 4.339 -8.820 8.902 1.00 91.44 91 ARG A N 1
ATOM 733 C CA . ARG A 1 91 ? 4.657 -9.080 10.320 1.00 91.44 91 ARG A CA 1
ATOM 734 C C . ARG A 1 91 ? 3.828 -8.223 11.276 1.00 91.44 91 ARG A C 1
ATOM 736 O O . ARG A 1 91 ? 3.414 -8.720 12.322 1.00 91.44 91 ARG A O 1
ATOM 743 N N . THR A 1 92 ? 3.556 -6.966 10.926 1.00 88.94 92 THR A N 1
ATOM 744 C CA . THR A 1 92 ? 2.661 -6.098 11.709 1.00 88.94 92 THR A CA 1
ATOM 745 C C . THR A 1 92 ? 1.248 -6.674 11.776 1.00 88.94 92 THR A C 1
ATOM 747 O O . THR A 1 92 ? 0.660 -6.720 12.856 1.00 88.94 92 THR A O 1
ATOM 750 N N . HIS A 1 93 ? 0.730 -7.195 10.660 1.00 85.00 93 HIS A N 1
ATOM 751 C CA . HIS A 1 93 ? -0.588 -7.831 10.630 1.00 85.00 93 HIS A CA 1
ATOM 752 C C . HIS A 1 93 ? -0.632 -9.120 11.461 1.00 85.00 93 HIS A C 1
ATOM 754 O O . HIS A 1 93 ? -1.640 -9.370 12.107 1.00 85.00 93 HIS A O 1
ATOM 760 N N . VAL A 1 94 ? 0.450 -9.902 11.526 1.00 85.81 94 VAL A N 1
ATOM 761 C CA . VAL A 1 94 ? 0.526 -11.084 12.408 1.00 85.81 94 VAL A CA 1
ATOM 762 C C . VAL A 1 94 ? 0.595 -10.692 13.890 1.00 85.81 94 VAL A C 1
ATOM 764 O O . VAL A 1 94 ? -0.073 -11.304 14.719 1.00 85.81 94 VAL A O 1
ATOM 767 N N . ARG A 1 95 ? 1.387 -9.668 14.239 1.00 79.19 95 ARG A N 1
ATOM 768 C CA . ARG A 1 95 ? 1.582 -9.230 15.634 1.00 79.19 95 ARG A CA 1
ATOM 769 C C . ARG A 1 95 ? 0.368 -8.527 16.241 1.00 79.19 95 ARG A C 1
ATOM 771 O O . ARG A 1 95 ? 0.162 -8.645 17.444 1.00 79.19 95 ARG A O 1
ATOM 778 N N . GLY A 1 96 ? -0.383 -7.762 15.449 1.00 65.56 96 GLY A N 1
ATOM 779 C CA . GLY A 1 96 ? -1.426 -6.870 15.968 1.00 65.56 96 GLY A CA 1
ATOM 780 C C . GLY A 1 96 ? -2.669 -6.699 15.090 1.00 65.56 96 GLY A C 1
ATOM 781 O O . GLY A 1 96 ? -3.473 -5.833 15.409 1.00 65.56 96 GLY A O 1
ATOM 782 N N . GLY A 1 97 ? -2.842 -7.473 14.005 1.00 59.91 97 GLY A N 1
ATOM 783 C CA . GLY A 1 97 ? -3.916 -7.307 13.007 1.00 59.91 97 GLY A CA 1
ATOM 784 C C . GLY A 1 97 ? -4.571 -8.620 12.523 1.00 59.91 97 GLY A C 1
ATOM 785 O O . GLY A 1 97 ? -4.316 -9.677 13.083 1.00 59.91 97 GLY A O 1
ATOM 786 N N . PRO A 1 98 ? -5.461 -8.598 11.511 1.00 56.19 98 PRO A N 1
ATOM 787 C CA . PRO A 1 98 ? -6.693 -9.399 11.402 1.00 56.19 98 PRO A CA 1
ATOM 788 C C . PRO A 1 98 ? -6.564 -10.922 11.206 1.00 56.19 98 PRO A C 1
ATOM 790 O O . PRO A 1 98 ? -7.593 -11.596 11.152 1.00 56.19 98 PRO A O 1
ATOM 793 N N . ALA A 1 99 ? -5.360 -11.503 11.195 1.00 47.56 99 ALA A N 1
ATOM 794 C CA . ALA A 1 99 ? -5.190 -12.962 11.226 1.00 47.56 99 ALA A CA 1
ATOM 795 C C . ALA A 1 99 ? -5.875 -13.595 12.456 1.00 47.56 99 ALA A C 1
ATOM 797 O O . ALA A 1 99 ? -6.399 -14.703 12.380 1.00 47.56 99 ALA A O 1
ATOM 798 N N . ARG A 1 100 ? -5.952 -12.852 13.570 1.00 42.84 100 ARG A N 1
ATOM 799 C CA . ARG A 1 100 ? -6.662 -13.273 14.788 1.00 42.84 100 ARG A CA 1
ATOM 800 C C . ARG A 1 100 ? -8.163 -12.934 14.791 1.00 42.84 100 ARG A C 1
ATOM 802 O O . ARG A 1 100 ? -8.906 -13.519 15.568 1.00 42.84 100 ARG A O 1
ATOM 809 N N . ALA A 1 101 ? -8.616 -12.006 13.944 1.00 44.19 101 ALA A N 1
ATOM 810 C CA . ALA A 1 101 ? -9.978 -11.458 13.970 1.00 44.19 101 ALA A CA 1
ATOM 811 C C . ALA A 1 101 ? -10.906 -12.029 12.880 1.00 44.19 101 ALA A C 1
ATOM 813 O O . ALA A 1 101 ? -12.103 -12.175 13.110 1.00 44.19 101 ALA A O 1
ATOM 814 N N . LEU A 1 102 ? -10.363 -12.385 11.710 1.00 46.03 102 LEU A N 1
ATOM 815 C CA . LEU A 1 102 ? -11.128 -12.941 10.583 1.00 46.03 102 LEU A CA 1
ATOM 816 C C . LEU A 1 102 ? -11.417 -14.449 10.725 1.00 46.03 102 LEU A C 1
ATOM 818 O O . LEU A 1 102 ? -12.205 -14.992 9.959 1.00 46.03 102 LEU A O 1
ATOM 822 N N . HIS A 1 103 ? -10.833 -15.129 11.719 1.00 44.12 103 HIS A N 1
ATOM 823 C CA . HIS A 1 103 ? -11.020 -16.571 11.946 1.00 44.12 103 HIS A CA 1
ATOM 824 C C . HIS A 1 103 ? -12.350 -16.949 12.639 1.00 44.12 103 HIS A C 1
ATOM 826 O O . HIS A 1 103 ? -12.571 -18.126 12.908 1.00 44.12 103 HIS A O 1
ATOM 832 N N . VAL A 1 104 ? -13.240 -15.988 12.939 1.00 41.59 104 VAL A N 1
ATOM 833 C CA . VAL A 1 104 ? -14.449 -16.223 13.769 1.00 41.59 104 VAL A CA 1
ATOM 834 C C . VAL A 1 104 ? -15.775 -16.236 12.985 1.00 41.59 104 VAL A C 1
ATOM 836 O O . VAL A 1 104 ? -16.816 -16.506 13.570 1.00 41.59 104 VAL A O 1
ATOM 839 N N . HIS A 1 105 ? -15.794 -16.066 11.658 1.00 44.00 105 HIS A N 1
ATOM 840 C CA . HIS A 1 105 ? -17.049 -16.194 10.893 1.00 44.00 105 HIS A CA 1
ATOM 841 C C . HIS A 1 105 ? -16.936 -17.152 9.708 1.00 44.00 105 HIS A C 1
ATOM 843 O O . HIS A 1 105 ? -16.934 -16.753 8.547 1.00 44.00 105 HIS A O 1
ATOM 849 N N . ARG A 1 106 ? -16.910 -18.453 10.020 1.00 41.44 106 ARG A N 1
ATOM 850 C CA . ARG A 1 106 ? -17.327 -19.510 9.094 1.00 41.44 106 ARG A CA 1
ATOM 851 C C . ARG A 1 106 ? -18.635 -20.119 9.612 1.00 41.44 106 ARG A C 1
ATOM 853 O O . ARG A 1 106 ? -18.615 -20.880 10.565 1.00 41.44 106 ARG A O 1
ATOM 860 N N . HIS A 1 107 ? -19.733 -19.738 8.955 1.00 40.88 107 HIS A N 1
ATOM 861 C CA . HIS A 1 107 ? -21.081 -20.326 8.972 1.00 40.88 107 HIS A CA 1
ATOM 862 C C . HIS A 1 107 ? -21.745 -20.597 10.332 1.00 40.88 107 HIS A C 1
ATOM 864 O O . HIS A 1 107 ? -21.602 -21.667 10.914 1.00 40.88 107 HIS A O 1
ATOM 870 N N . GLU A 1 108 ? -22.628 -19.687 10.743 1.00 35.94 108 GLU A N 1
ATOM 871 C CA . GLU A 1 108 ? -23.802 -20.074 11.526 1.00 35.94 108 GLU A CA 1
ATOM 872 C C . GLU A 1 108 ? -24.835 -20.675 10.544 1.00 35.94 108 GLU A C 1
ATOM 874 O O . GLU A 1 108 ? -25.147 -20.034 9.533 1.00 35.94 108 GLU A O 1
ATOM 879 N N . PRO A 1 109 ? -25.321 -21.917 10.733 1.00 38.50 109 PRO A N 1
ATOM 880 C CA . PRO A 1 109 ? -26.380 -22.452 9.886 1.00 38.50 109 PRO A CA 1
ATOM 881 C C . PRO A 1 109 ? -27.684 -21.693 10.178 1.00 38.50 109 PRO A C 1
ATOM 883 O O . PRO A 1 109 ? -27.945 -21.371 11.339 1.00 38.50 109 PRO A O 1
ATOM 886 N N . PRO A 1 110 ? -28.533 -21.414 9.169 1.00 44.44 110 PRO A N 1
ATOM 887 C CA . PRO A 1 110 ? -29.788 -20.720 9.414 1.00 44.44 110 PRO A CA 1
ATOM 888 C C . PRO A 1 110 ? -30.646 -21.520 10.400 1.00 44.44 110 PRO A C 1
ATOM 890 O O . PRO A 1 110 ? -30.779 -22.744 10.287 1.00 44.44 110 PRO A O 1
ATOM 893 N N . ALA A 1 111 ? -31.220 -20.808 11.371 1.00 47.22 111 ALA A N 1
ATOM 894 C CA . ALA A 1 111 ? -32.112 -21.358 12.378 1.00 47.22 111 ALA A CA 1
ATOM 895 C C . ALA A 1 111 ? -33.204 -22.218 11.715 1.00 47.22 111 ALA A C 1
ATOM 897 O O . ALA A 1 111 ? -33.990 -21.741 10.894 1.00 47.22 111 ALA A O 1
ATOM 898 N N . ARG A 1 112 ? -33.261 -23.509 12.070 1.00 46.03 112 ARG A N 1
ATOM 899 C CA . ARG A 1 112 ? -34.358 -24.395 11.664 1.00 46.03 112 ARG A CA 1
ATOM 900 C C . ARG A 1 112 ? -35.644 -23.918 12.331 1.00 46.03 112 ARG A C 1
ATOM 902 O O . ARG A 1 112 ? -35.885 -24.205 13.498 1.00 46.03 112 ARG A O 1
ATOM 909 N N . GLY A 1 113 ? -36.476 -23.226 11.561 1.00 45.06 113 GLY A N 1
ATOM 910 C CA . GLY A 1 113 ? -37.751 -22.701 12.029 1.00 45.06 113 GLY A CA 1
ATOM 911 C C . GLY A 1 113 ? -38.774 -22.521 10.913 1.00 45.06 113 GLY A C 1
ATOM 912 O O . GLY A 1 113 ? -39.249 -21.417 10.706 1.00 45.06 113 GLY A O 1
ATOM 913 N N . ALA A 1 114 ? -39.146 -23.595 10.215 1.00 40.38 114 ALA A N 1
ATOM 914 C CA . ALA A 1 114 ? -40.432 -23.664 9.519 1.00 40.38 114 ALA A CA 1
ATOM 915 C C . ALA A 1 114 ? -40.910 -25.119 9.491 1.00 40.38 114 ALA A C 1
ATOM 917 O O . ALA A 1 114 ? -40.308 -25.993 8.867 1.00 40.38 114 ALA A O 1
ATOM 918 N N . ARG A 1 115 ? -41.978 -25.391 10.241 1.00 47.12 115 ARG A N 1
ATOM 919 C CA . ARG A 1 115 ? -42.717 -26.653 10.183 1.00 47.12 115 ARG A CA 1
ATOM 920 C C . ARG A 1 115 ? -43.438 -26.729 8.837 1.00 47.12 115 ARG A C 1
ATOM 922 O O . ARG A 1 115 ? -44.044 -25.748 8.427 1.00 47.12 115 ARG A O 1
ATOM 929 N N . GLY A 1 116 ? -43.485 -27.929 8.259 1.00 42.69 116 GLY A N 1
ATOM 930 C CA . GLY A 1 116 ? -44.663 -28.362 7.506 1.00 42.69 116 GLY A CA 1
ATOM 931 C C . GLY A 1 116 ? -44.484 -28.640 6.017 1.00 42.69 116 GLY A C 1
ATOM 932 O O . GLY A 1 116 ? -45.098 -27.966 5.206 1.00 42.69 116 GLY A O 1
ATOM 933 N N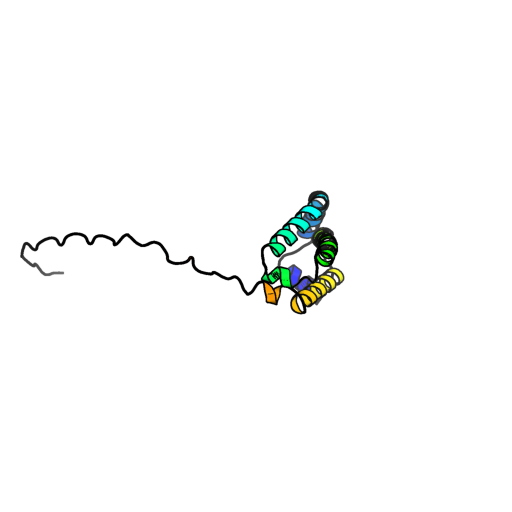 . HIS A 1 117 ? -43.798 -29.728 5.663 1.00 41.59 117 HIS A N 1
ATOM 934 C CA . HIS A 1 117 ? -44.342 -30.658 4.666 1.00 41.59 117 HIS A CA 1
ATOM 935 C C . HIS A 1 117 ? -43.653 -32.021 4.789 1.00 41.59 117 HIS A C 1
ATOM 937 O O . HIS A 1 117 ? -42.455 -32.150 4.550 1.00 41.59 117 HIS A O 1
ATOM 943 N N . ARG A 1 118 ? -44.402 -33.046 5.218 1.00 46.25 118 ARG A N 1
ATOM 944 C CA . ARG A 1 118 ? -43.971 -34.442 5.062 1.00 46.25 118 ARG A CA 1
ATOM 945 C C . ARG A 1 118 ? -44.155 -34.817 3.586 1.00 46.25 118 ARG A C 1
ATOM 947 O O . ARG A 1 118 ? -45.222 -34.519 3.052 1.00 46.25 118 ARG A O 1
ATOM 954 N N . PRO A 1 119 ? -43.196 -35.494 2.938 1.00 38.69 119 PRO A N 1
ATOM 955 C CA . PRO A 1 119 ? -43.451 -36.119 1.646 1.00 38.69 119 PRO A CA 1
ATOM 956 C C . PRO A 1 119 ? -44.520 -37.202 1.830 1.00 38.69 119 PRO A C 1
ATOM 958 O O . PRO A 1 119 ? -44.413 -38.018 2.747 1.00 38.69 119 PRO A O 1
ATOM 961 N N . GLN A 1 120 ? -45.560 -37.195 0.996 1.00 42.59 120 GLN A N 1
ATOM 962 C CA . GLN A 1 120 ? -46.528 -38.288 0.962 1.00 42.59 120 GLN A CA 1
ATOM 963 C C . GLN A 1 120 ? -45.859 -39.536 0.369 1.00 42.59 120 GLN A C 1
ATOM 965 O O . GLN A 1 120 ? -45.272 -39.473 -0.712 1.00 42.59 120 GLN A O 1
ATOM 970 N N . GLU A 1 121 ? -45.931 -40.662 1.081 1.00 42.53 121 GLU A N 1
ATOM 971 C CA . GLU A 1 121 ? -45.571 -41.971 0.530 1.00 42.53 121 GLU A CA 1
ATOM 972 C C . GLU A 1 121 ? -46.523 -42.333 -0.624 1.00 42.53 121 GLU A C 1
ATOM 974 O O . GLU A 1 121 ? -47.733 -42.113 -0.509 1.00 42.53 121 GLU A O 1
ATOM 979 N N . PRO A 1 122 ? -46.031 -42.921 -1.728 1.00 41.94 122 PRO A N 1
ATOM 980 C CA . PRO A 1 122 ? -46.906 -43.398 -2.788 1.00 41.94 122 PRO A CA 1
ATOM 981 C C . PRO A 1 122 ? -47.674 -44.656 -2.334 1.00 41.94 122 PRO A C 1
ATOM 983 O O . PRO A 1 122 ? -47.132 -45.483 -1.592 1.00 41.94 122 PRO A O 1
ATOM 986 N N . PRO A 1 123 ? -48.926 -44.857 -2.788 1.00 43.88 123 PRO A N 1
ATOM 987 C CA . PRO A 1 123 ? -49.733 -45.988 -2.354 1.00 43.88 123 PRO A CA 1
ATOM 988 C C . PRO A 1 123 ? -49.168 -47.317 -2.875 1.00 43.88 123 PRO A C 1
ATOM 990 O O . PRO A 1 123 ? -48.818 -47.467 -4.049 1.00 43.88 123 PRO A O 1
ATOM 993 N N . ARG A 1 124 ? -49.109 -48.308 -1.978 1.00 48.69 124 ARG A N 1
ATOM 994 C CA . ARG A 1 124 ? -48.678 -49.685 -2.256 1.00 48.69 124 ARG A CA 1
ATOM 995 C C . ARG A 1 124 ? -49.582 -50.318 -3.320 1.00 48.69 124 ARG A C 1
ATOM 997 O O . ARG A 1 124 ? -50.770 -50.520 -3.079 1.00 48.69 124 ARG A O 1
ATOM 1004 N N . ARG A 1 125 ? -49.021 -50.679 -4.480 1.00 46.09 125 ARG A N 1
ATOM 1005 C CA . ARG A 1 125 ? -49.728 -51.495 -5.478 1.00 46.09 125 ARG A CA 1
ATOM 1006 C C . ARG A 1 125 ? -49.922 -52.922 -4.959 1.00 46.09 125 ARG A C 1
ATOM 1008 O O . ARG A 1 125 ? -48.983 -53.558 -4.481 1.00 46.09 125 ARG A O 1
ATOM 1015 N N . ALA A 1 126 ? -51.162 -53.392 -5.064 1.00 43.88 126 ALA A N 1
ATOM 1016 C CA . ALA A 1 126 ? -51.595 -54.735 -4.715 1.00 43.88 126 ALA A CA 1
ATOM 1017 C C . ALA A 1 126 ? -50.881 -55.810 -5.553 1.00 43.88 126 ALA A C 1
ATOM 1019 O O . ALA A 1 126 ? -50.596 -55.624 -6.736 1.00 43.88 126 ALA A O 1
ATOM 1020 N N . ARG A 1 127 ? -50.615 -56.951 -4.910 1.00 45.81 127 ARG A N 1
ATOM 1021 C CA . ARG A 1 127 ? -50.128 -58.188 -5.528 1.00 45.81 127 ARG A CA 1
ATOM 1022 C C . ARG A 1 127 ? -51.201 -58.805 -6.427 1.00 45.81 127 ARG A C 1
ATOM 1024 O O . ARG A 1 127 ? -52.302 -59.034 -5.950 1.00 45.81 127 ARG A O 1
ATOM 1031 N N . LEU A 1 128 ? -50.807 -59.174 -7.642 1.00 42.12 128 LEU A N 1
ATOM 1032 C CA . LEU A 1 128 ? -51.340 -60.207 -8.551 1.00 42.12 128 LEU A CA 1
ATOM 1033 C C . LEU A 1 128 ? -50.173 -60.438 -9.536 1.00 42.12 128 LEU A C 1
ATOM 1035 O O . LEU A 1 128 ? -49.607 -59.458 -10.002 1.00 42.12 128 LEU A O 1
ATOM 1039 N N . GLY A 1 129 ? -49.641 -61.605 -9.879 1.00 36.78 129 GLY A N 1
ATOM 1040 C CA . GLY A 1 129 ? -49.942 -63.019 -9.698 1.00 36.78 129 GLY A CA 1
ATOM 1041 C C . GLY A 1 129 ? -48.785 -63.792 -10.377 1.00 36.78 129 GLY A C 1
ATOM 1042 O O . GLY A 1 129 ? -48.106 -63.260 -11.253 1.00 36.78 129 GLY A O 1
ATOM 1043 N N . HIS A 1 130 ? -48.506 -65.008 -9.910 1.00 40.12 130 HIS A N 1
ATOM 1044 C CA . HIS A 1 130 ? -47.638 -66.036 -10.524 1.00 40.12 130 HIS A CA 1
ATOM 1045 C C . HIS A 1 130 ? -47.980 -66.290 -12.017 1.00 40.12 130 HIS A C 1
ATOM 1047 O O . HIS A 1 130 ? -49.125 -66.059 -12.380 1.00 40.12 130 HIS A O 1
ATOM 1053 N N . LEU A 1 131 ? -47.159 -66.788 -12.961 1.00 41.34 131 LEU A N 1
ATOM 1054 C CA . LEU A 1 131 ? -46.002 -67.721 -13.103 1.00 41.34 131 LEU A CA 1
ATOM 1055 C C . LEU A 1 131 ? -45.590 -67.648 -14.627 1.00 41.34 131 LEU A C 1
ATOM 1057 O O . LEU A 1 131 ? -46.253 -66.907 -15.351 1.00 41.34 131 LEU A O 1
ATOM 1061 N N . PRO A 1 132 ? -44.651 -68.433 -15.222 1.00 48.62 132 PRO A N 1
ATOM 1062 C CA . PRO A 1 132 ? -43.604 -69.291 -14.673 1.00 48.62 132 PRO A CA 1
ATOM 1063 C C . PRO A 1 132 ? -42.189 -69.029 -15.243 1.00 48.62 132 PRO A C 1
ATOM 1065 O O . PRO A 1 132 ? -41.962 -68.359 -16.246 1.00 48.62 132 PRO A O 1
ATOM 1068 N N . ARG A 1 133 ? -41.216 -69.655 -14.576 1.00 54.31 133 ARG A N 1
ATOM 1069 C CA . ARG A 1 133 ? -39.799 -69.722 -14.946 1.00 54.31 133 ARG A CA 1
ATOM 1070 C C . ARG A 1 133 ? -39.565 -70.536 -16.226 1.00 54.31 133 ARG A C 1
ATOM 1072 O O . ARG A 1 133 ? -40.095 -71.636 -16.357 1.00 54.31 133 ARG A O 1
ATOM 1079 N N . ARG A 1 134 ? -38.623 -70.083 -17.059 1.00 43.50 134 ARG A N 1
ATOM 1080 C CA . ARG A 1 134 ? -37.775 -70.950 -17.893 1.00 43.50 134 ARG A CA 1
ATOM 1081 C C . ARG A 1 134 ? -36.297 -70.597 -17.664 1.00 43.50 134 ARG A C 1
ATOM 1083 O O . ARG A 1 134 ? -35.927 -69.430 -17.633 1.00 43.50 134 ARG A O 1
ATOM 1090 N N . ARG A 1 135 ? -35.483 -71.630 -17.462 1.00 46.94 135 ARG A N 1
ATOM 1091 C CA . ARG A 1 135 ? -34.007 -71.696 -17.523 1.00 46.94 135 ARG A CA 1
ATOM 1092 C C . ARG A 1 135 ? -33.680 -72.896 -18.445 1.00 46.94 135 ARG A C 1
ATOM 1094 O O . ARG A 1 135 ? -34.575 -73.729 -18.598 1.00 46.94 135 ARG A O 1
ATOM 1101 N N . PRO A 1 136 ? -32.421 -73.161 -18.836 1.00 49.72 136 PRO A N 1
ATOM 1102 C CA . PRO A 1 136 ? -31.336 -72.293 -19.326 1.00 49.72 136 PRO A CA 1
ATOM 1103 C C . PRO A 1 136 ? -30.674 -72.880 -20.617 1.00 49.72 136 PRO A C 1
ATOM 1105 O O . PRO A 1 136 ? -31.087 -73.936 -21.085 1.00 49.72 136 PRO A O 1
ATOM 1108 N N . GLY A 1 137 ? -29.617 -72.240 -21.142 1.00 46.22 137 GLY A N 1
ATOM 1109 C CA . GLY A 1 137 ? -28.689 -72.766 -22.175 1.00 46.22 137 GLY A CA 1
ATOM 1110 C C . GLY A 1 137 ? -28.437 -71.722 -23.273 1.00 46.22 137 GLY A C 1
ATOM 1111 O O . GLY A 1 137 ? -29.405 -71.135 -23.743 1.00 46.22 137 GLY A O 1
ATOM 1112 N N . VAL A 1 138 ? -27.218 -71.374 -23.694 1.00 48.62 138 VAL A N 1
ATOM 1113 C CA . VAL A 1 138 ? -25.886 -72.014 -23.666 1.00 48.62 138 VAL A CA 1
ATOM 1114 C C . VAL A 1 138 ? -24.831 -70.944 -23.386 1.00 48.62 138 VAL A C 1
ATOM 1116 O O . VAL A 1 138 ? -25.050 -69.797 -23.835 1.00 48.62 138 VAL A O 1
#